Protein AF-A0A4Y9AGG1-F1 (afdb_monomer_lite)

Sequence (34 aa):
MGTIVCQDCQRIIEYFDDEKVSTLFGTCPTCEQK

Foldseek 3Di:
DEWEAEPPPRHTPDDDDDPDHYYHYDHDPVRVVD

Secondary structure (DSSP, 8-state):
-EEEEETTT--EEEEE--SS--EEEE--HHHHT-

Organism: NCBI:txid175306

Structure (mmCIF, N/CA/C/O backbone):
data_AF-A0A4Y9AGG1-F1
#
_entry.id   AF-A0A4Y9AGG1-F1
#
loop_
_atom_site.group_PDB
_atom_site.id
_atom_site.type_symbol
_atom_site.label_atom_id
_atom_site.label_alt_id
_atom_site.label_comp_id
_atom_site.label_asym_id
_atom_site.label_entity_id
_atom_site.label_seq_id
_atom_site.pdbx_PDB_ins_code
_atom_site.Cartn_x
_atom_site.Cartn_y
_atom_site.Cartn_z
_atom_site.occupancy
_atom_site.B_iso_or_equiv
_atom_site.auth_seq_id
_atom_site.auth_comp_id
_atom_site.auth_asym_id
_atom_site.auth_atom_id
_atom_site.pdbx_PDB_model_num
ATOM 1 N N . MET A 1 1 ? 5.918 -0.840 -13.278 1.00 83.94 1 MET A N 1
ATOM 2 C CA . MET A 1 1 ? 4.648 -1.308 -12.701 1.00 83.94 1 MET A CA 1
ATOM 3 C C . MET A 1 1 ? 4.888 -1.645 -11.241 1.00 83.94 1 MET A C 1
ATOM 5 O O . MET A 1 1 ? 5.348 -2.743 -10.934 1.00 83.94 1 MET A O 1
ATOM 9 N N . GLY A 1 2 ? 4.659 -0.687 -10.354 1.00 90.81 2 GLY A N 1
ATOM 10 C CA . GLY A 1 2 ? 4.714 -0.879 -8.913 1.00 90.81 2 GLY A CA 1
ATOM 11 C C . GLY A 1 2 ? 3.317 -1.022 -8.313 1.00 90.81 2 GLY A C 1
ATOM 12 O O . GLY A 1 2 ? 2.329 -0.528 -8.858 1.00 90.81 2 GLY A O 1
ATOM 13 N N . THR A 1 3 ? 3.219 -1.726 -7.190 1.00 93.81 3 THR A N 1
ATOM 14 C CA . THR A 1 3 ? 1.950 -1.914 -6.473 1.00 93.81 3 THR A CA 1
ATOM 15 C C . THR A 1 3 ? 2.133 -1.598 -5.003 1.00 93.81 3 THR A C 1
ATOM 17 O O . THR A 1 3 ? 3.051 -2.126 -4.374 1.00 93.81 3 THR A O 1
ATOM 20 N N . ILE A 1 4 ? 1.245 -0.785 -4.445 1.00 93.69 4 ILE A N 1
ATOM 21 C CA . ILE A 1 4 ? 1.188 -0.499 -3.015 1.00 93.69 4 ILE A CA 1
ATOM 22 C C . ILE A 1 4 ? 0.150 -1.428 -2.394 1.00 93.69 4 ILE A C 1
ATOM 24 O O 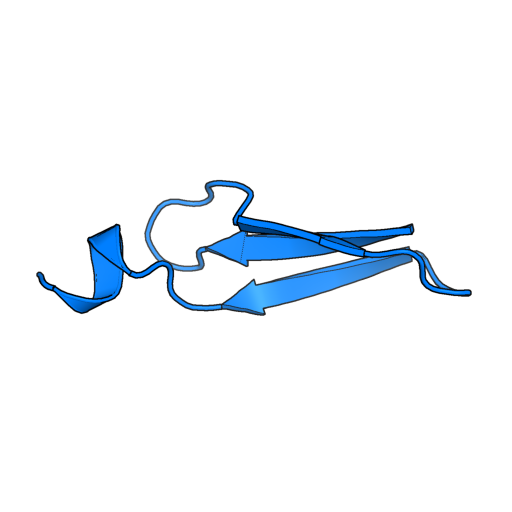. ILE A 1 4 ? -1.011 -1.441 -2.804 1.00 93.69 4 ILE A O 1
ATOM 28 N N . VAL A 1 5 ? 0.559 -2.207 -1.399 1.00 93.44 5 VAL A N 1
ATOM 29 C CA . VAL A 1 5 ? -0.279 -3.186 -0.702 1.00 93.44 5 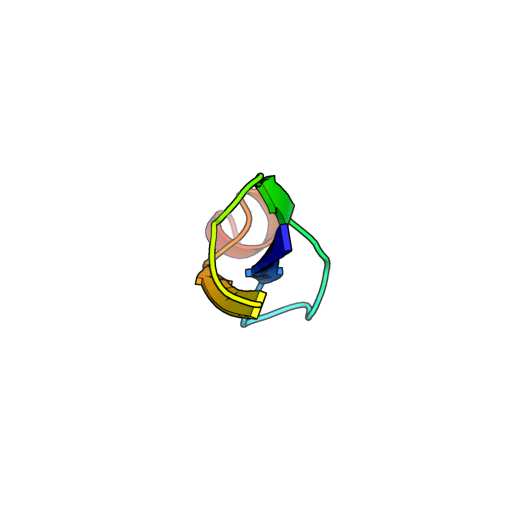VAL A CA 1
ATOM 30 C C . VAL A 1 5 ? -0.372 -2.819 0.773 1.00 93.44 5 VAL A C 1
ATOM 32 O O . VAL A 1 5 ? 0.601 -2.394 1.388 1.00 93.44 5 VAL A O 1
ATOM 35 N N . CYS A 1 6 ? -1.548 -2.987 1.366 1.00 93.44 6 CYS A N 1
ATOM 36 C CA . CYS A 1 6 ? -1.733 -2.768 2.788 1.00 93.44 6 CYS A CA 1
ATOM 37 C C . CYS A 1 6 ? -1.066 -3.883 3.603 1.00 93.44 6 CYS A C 1
ATOM 39 O O . CYS A 1 6 ? -1.371 -5.055 3.388 1.00 93.44 6 CYS A O 1
ATOM 41 N N . GLN A 1 7 ? -0.211 -3.538 4.564 1.00 91.81 7 GLN A N 1
ATOM 42 C CA . GLN A 1 7 ? 0.473 -4.524 5.402 1.00 91.81 7 GLN A CA 1
ATOM 43 C C . GLN A 1 7 ? -0.490 -5.281 6.338 1.00 91.81 7 GLN A C 1
ATOM 45 O O . GLN A 1 7 ? -0.293 -6.470 6.578 1.00 91.81 7 GLN A O 1
ATOM 50 N N . ASP A 1 8 ? -1.559 -4.633 6.806 1.00 91.69 8 ASP A N 1
ATOM 51 C CA . ASP A 1 8 ? -2.519 -5.216 7.753 1.00 91.69 8 ASP A CA 1
ATOM 52 C C . ASP A 1 8 ? -3.565 -6.128 7.105 1.00 91.69 8 ASP A C 1
ATOM 54 O O . ASP A 1 8 ? -3.906 -7.180 7.643 1.00 91.69 8 ASP A O 1
ATOM 58 N N . CYS A 1 9 ? -4.119 -5.717 5.960 1.00 92.06 9 CYS A N 1
ATOM 59 C CA . CYS A 1 9 ? -5.220 -6.435 5.306 1.00 92.06 9 CYS A CA 1
ATOM 60 C C . CYS A 1 9 ? -4.855 -7.043 3.948 1.00 92.06 9 CYS A C 1
ATOM 62 O O . CYS A 1 9 ? -5.725 -7.631 3.306 1.00 92.06 9 CYS A O 1
ATOM 64 N N . GLN A 1 10 ? -3.604 -6.885 3.497 1.00 90.75 10 GLN A N 1
ATOM 65 C CA . GLN A 1 10 ? -3.085 -7.401 2.219 1.00 90.75 10 GLN A CA 1
ATOM 66 C C . GLN A 1 10 ? -3.908 -6.996 0.990 1.00 90.75 10 GLN A C 1
ATOM 68 O O . GLN A 1 10 ? -3.837 -7.622 -0.066 1.00 90.75 10 GLN A O 1
ATOM 73 N N . ARG A 1 11 ? -4.678 -5.908 1.102 1.00 90.62 11 ARG A N 1
ATOM 74 C CA . ARG A 1 11 ? -5.403 -5.322 -0.025 1.00 90.62 11 ARG A CA 1
ATOM 75 C C . ARG A 1 11 ? -4.504 -4.396 -0.813 1.00 90.62 11 ARG A C 1
ATOM 77 O O . ARG A 1 11 ? -3.692 -3.674 -0.243 1.00 90.62 11 ARG A O 1
ATOM 84 N N . ILE A 1 12 ? -4.703 -4.384 -2.119 1.00 91.44 12 ILE A N 1
ATOM 85 C CA . ILE A 1 12 ? -3.990 -3.485 -3.016 1.00 91.44 12 ILE A CA 1
ATOM 86 C C . ILE A 1 12 ? -4.594 -2.093 -2.840 1.00 91.44 12 ILE A C 1
ATOM 88 O O . ILE A 1 12 ? -5.805 -1.920 -2.972 1.00 91.44 12 ILE A O 1
ATOM 92 N N . ILE A 1 13 ? -3.750 -1.141 -2.454 1.00 91.81 13 ILE A N 1
ATOM 93 C CA . ILE A 1 13 ? -4.119 0.254 -2.217 1.00 91.81 13 ILE A CA 1
ATOM 94 C C . ILE A 1 13 ? -4.090 0.996 -3.548 1.00 91.81 13 ILE A C 1
ATOM 96 O O . ILE A 1 13 ? -5.076 1.622 -3.923 1.00 91.81 13 ILE A O 1
ATOM 100 N N . GLU A 1 14 ? -2.976 0.891 -4.272 1.00 90.31 14 GLU A N 1
ATOM 101 C CA . GLU A 1 14 ? -2.768 1.628 -5.514 1.00 90.31 14 GLU A CA 1
ATOM 102 C C . GLU A 1 14 ? -1.779 0.905 -6.436 1.00 90.31 14 GLU A C 1
ATOM 104 O O . GLU A 1 14 ? -0.883 0.189 -5.981 1.00 90.31 14 GLU A O 1
ATOM 109 N N . TYR A 1 15 ? -1.944 1.109 -7.741 1.00 91.44 15 TYR A N 1
ATOM 110 C CA . TYR A 1 15 ? -0.981 0.721 -8.766 1.00 91.44 15 TYR A CA 1
ATOM 111 C C . TYR A 1 15 ? -0.326 1.988 -9.302 1.00 91.44 15 TYR A C 1
ATOM 113 O O . TYR A 1 15 ? -1.030 2.904 -9.722 1.00 91.44 15 TYR A O 1
ATOM 121 N N . 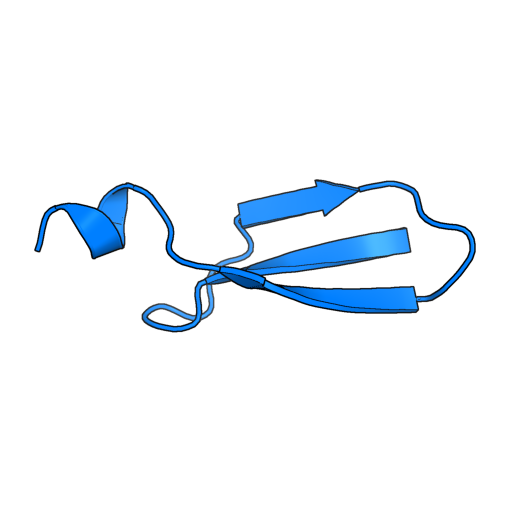PHE A 1 16 ? 1.001 2.027 -9.314 1.00 90.25 16 PHE A N 1
ATOM 122 C CA . PHE A 1 16 ? 1.758 3.146 -9.859 1.00 90.25 16 PHE A CA 1
ATOM 123 C C . PHE A 1 16 ? 2.655 2.667 -10.993 1.00 90.25 16 PHE A C 1
ATOM 125 O O . PHE A 1 16 ? 3.121 1.522 -11.014 1.00 90.25 16 PHE A O 1
ATOM 132 N N . ASP A 1 17 ? 2.877 3.535 -11.970 1.00 87.94 17 ASP A N 1
ATOM 133 C CA . ASP A 1 17 ? 3.828 3.235 -13.028 1.00 87.94 17 ASP A CA 1
ATOM 134 C C . ASP A 1 17 ? 5.244 3.504 -12.511 1.00 87.94 17 ASP A C 1
ATOM 136 O O . ASP A 1 17 ? 5.511 4.533 -11.897 1.00 87.94 17 ASP A O 1
ATOM 140 N N . ASP A 1 18 ? 6.125 2.529 -12.700 1.00 85.88 18 ASP A N 1
ATOM 141 C CA . ASP A 1 18 ? 7.490 2.554 -12.170 1.00 85.88 18 ASP A CA 1
ATOM 142 C C . ASP A 1 18 ? 8.383 1.783 -13.129 1.00 85.88 18 ASP A C 1
ATOM 144 O O . ASP A 1 18 ? 7.971 0.747 -13.664 1.00 85.88 18 ASP A O 1
ATOM 148 N N . GLU A 1 19 ? 9.607 2.250 -13.343 1.00 85.44 19 GLU A N 1
ATOM 149 C CA . GLU A 1 19 ? 10.547 1.564 -14.232 1.00 85.44 19 GLU A CA 1
ATOM 150 C C . GLU A 1 19 ? 10.919 0.164 -13.725 1.00 85.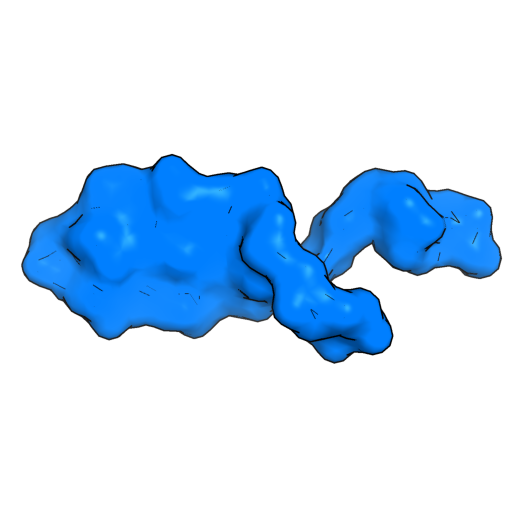44 19 GLU A C 1
ATOM 152 O O . GLU A 1 19 ? 11.316 -0.694 -14.518 1.00 85.44 19 GLU A O 1
ATOM 157 N N . LYS A 1 20 ? 10.761 -0.111 -12.425 1.00 82.06 20 LYS A N 1
ATOM 158 C CA . LYS A 1 20 ? 11.005 -1.426 -11.831 1.00 82.06 20 LYS A CA 1
ATOM 159 C C . LYS A 1 20 ? 9.739 -1.992 -11.199 1.00 82.06 20 LYS A C 1
ATOM 161 O O . LYS A 1 20 ? 8.866 -1.289 -10.702 1.00 82.06 20 LYS A O 1
ATOM 166 N N . VAL A 1 21 ? 9.619 -3.318 -11.234 1.00 86.38 21 VAL A N 1
ATOM 167 C CA . VAL A 1 21 ? 8.536 -3.996 -10.517 1.00 86.38 21 VAL A CA 1
ATOM 168 C C . VAL A 1 21 ? 8.860 -3.939 -9.032 1.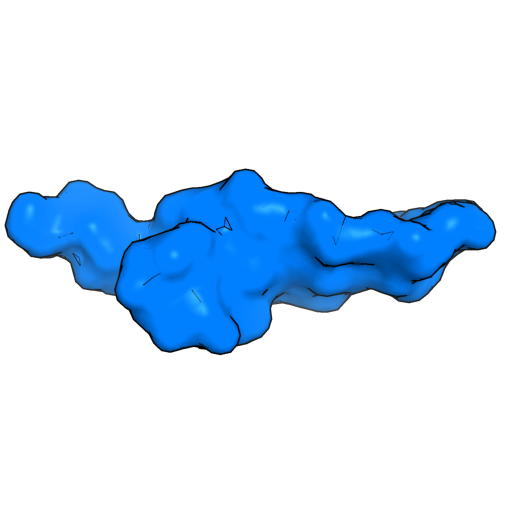00 86.38 21 VAL A C 1
ATOM 170 O O . VAL A 1 21 ? 9.780 -4.613 -8.570 1.00 86.38 21 VAL A O 1
ATOM 173 N N . SER A 1 22 ? 8.111 -3.110 -8.311 1.00 88.94 22 SER A N 1
ATOM 174 C CA . SER A 1 22 ? 8.329 -2.830 -6.895 1.00 88.94 22 SER A CA 1
ATOM 175 C C . SER A 1 22 ? 7.023 -3.009 -6.131 1.00 88.94 22 SER A C 1
ATOM 177 O O . SER A 1 22 ? 6.004 -2.404 -6.469 1.00 88.94 22 SER A O 1
ATOM 179 N N . THR A 1 23 ? 7.049 -3.833 -5.087 1.00 91.19 23 THR A N 1
ATOM 180 C CA . THR A 1 23 ? 5.916 -3.993 -4.172 1.00 91.19 23 THR A CA 1
ATOM 181 C C . THR A 1 23 ? 6.199 -3.178 -2.924 1.00 91.19 23 THR A C 1
ATOM 183 O O . THR A 1 23 ? 7.129 -3.482 -2.178 1.00 91.19 23 THR A O 1
ATOM 186 N N . LEU A 1 24 ? 5.415 -2.128 -2.712 1.00 92.12 24 LEU A N 1
ATOM 187 C CA . LEU A 1 24 ? 5.504 -1.296 -1.520 1.00 92.12 24 LEU A CA 1
ATOM 188 C C . LEU A 1 24 ? 4.416 -1.702 -0.535 1.00 92.12 24 LEU A C 1
ATOM 190 O O . LEU A 1 24 ? 3.318 -2.088 -0.933 1.00 92.12 24 LEU A O 1
ATOM 194 N N . PHE A 1 25 ? 4.725 -1.598 0.753 1.00 91.56 25 PHE A N 1
ATOM 195 C CA . PHE A 1 25 ? 3.783 -1.881 1.825 1.00 91.56 25 PHE A CA 1
ATOM 196 C C . PHE A 1 25 ? 3.425 -0.585 2.546 1.00 91.56 25 PHE A C 1
ATOM 198 O O . PHE A 1 25 ? 4.309 0.187 2.909 1.00 91.56 25 PHE A O 1
ATOM 205 N N . GLY A 1 26 ? 2.130 -0.341 2.724 1.00 90.50 26 GLY A N 1
ATOM 206 C CA . GLY A 1 26 ? 1.604 0.824 3.435 1.00 90.50 26 GLY A CA 1
ATOM 207 C C . GLY A 1 26 ? 0.424 0.460 4.329 1.00 90.50 26 GLY A C 1
ATOM 208 O O . GLY A 1 26 ? 0.030 -0.702 4.420 1.00 90.50 26 GLY A O 1
ATOM 209 N N . THR A 1 27 ? -0.175 1.458 4.966 1.00 90.94 27 THR A N 1
ATOM 210 C CA . THR A 1 27 ? -1.397 1.292 5.762 1.00 90.94 27 THR A CA 1
ATOM 211 C C . THR A 1 27 ? -2.546 1.946 5.011 1.00 90.94 27 THR A C 1
ATOM 213 O O . THR A 1 27 ? -2.439 3.089 4.578 1.00 90.94 27 THR A O 1
ATOM 216 N N . CYS A 1 28 ? -3.639 1.215 4.782 1.00 89.44 28 CYS A N 1
ATOM 217 C CA . CYS A 1 28 ? -4.815 1.798 4.143 1.00 89.44 28 CYS A CA 1
ATOM 218 C C . CYS A 1 28 ? -5.641 2.588 5.177 1.00 89.44 28 CYS A C 1
ATOM 220 O O . CYS A 1 28 ? -5.670 2.206 6.350 1.00 89.44 28 CYS A O 1
ATOM 222 N N . PRO A 1 29 ? -6.391 3.626 4.767 1.00 84.25 29 PRO A N 1
ATOM 223 C CA . PRO A 1 29 ? -7.190 4.452 5.684 1.00 84.25 29 PRO A CA 1
ATOM 224 C C . PRO A 1 29 ? -8.289 3.667 6.423 1.00 84.25 29 PRO A C 1
ATOM 226 O O . PRO A 1 29 ? -8.844 4.130 7.417 1.00 84.25 29 PRO A O 1
ATOM 229 N N . THR A 1 30 ? -8.622 2.466 5.943 1.00 85.50 30 THR A N 1
ATOM 230 C CA . THR A 1 30 ? -9.539 1.537 6.614 1.00 85.50 30 THR A CA 1
ATOM 231 C C . THR A 1 30 ? -8.883 0.817 7.795 1.00 85.50 30 THR A C 1
ATOM 233 O O . THR A 1 30 ? -9.561 0.503 8.766 1.00 85.50 30 THR A O 1
ATOM 236 N N . CYS A 1 31 ? -7.581 0.534 7.711 1.00 86.62 31 CYS A N 1
ATOM 237 C CA . CYS A 1 31 ? -6.802 -0.094 8.780 1.00 86.62 31 CYS A CA 1
ATOM 238 C C . CYS A 1 31 ? -6.206 0.937 9.744 1.00 86.62 31 CYS A C 1
ATOM 240 O O . CYS A 1 31 ? -5.996 0.610 10.903 1.00 86.62 31 CYS A O 1
ATOM 242 N N . GLU A 1 32 ? -5.980 2.171 9.288 1.00 81.94 32 GLU A N 1
ATOM 243 C CA . GLU A 1 32 ? -5.483 3.269 10.127 1.00 81.94 32 GLU A CA 1
ATOM 244 C C . GLU A 1 32 ? -6.518 3.746 11.165 1.00 81.94 32 GLU A C 1
ATOM 246 O O . GLU A 1 32 ? -6.150 4.210 12.237 1.00 81.94 32 GLU A O 1
ATOM 251 N N . GLN A 1 33 ? -7.817 3.584 10.888 1.00 72.75 33 GLN A N 1
ATOM 252 C CA . GLN A 1 33 ? -8.915 3.977 11.787 1.00 72.75 33 GLN A CA 1
ATOM 253 C C . GLN A 1 33 ? -9.385 2.857 12.737 1.00 72.75 33 GLN A C 1
ATOM 255 O O . GLN A 1 33 ? -10.559 2.827 13.113 1.00 72.75 33 GLN A O 1
ATOM 260 N N . LYS A 1 34 ? -8.519 1.899 13.075 1.00 54.47 34 LYS A N 1
ATOM 261 C CA . LYS A 1 34 ? -8.889 0.717 13.866 1.00 54.47 34 LYS A CA 1
ATOM 262 C C . LYS A 1 34 ? -8.576 0.850 15.352 1.00 54.47 34 LYS A C 1
ATOM 264 O O . LYS A 1 34 ? -7.549 1.475 15.688 1.00 54.47 3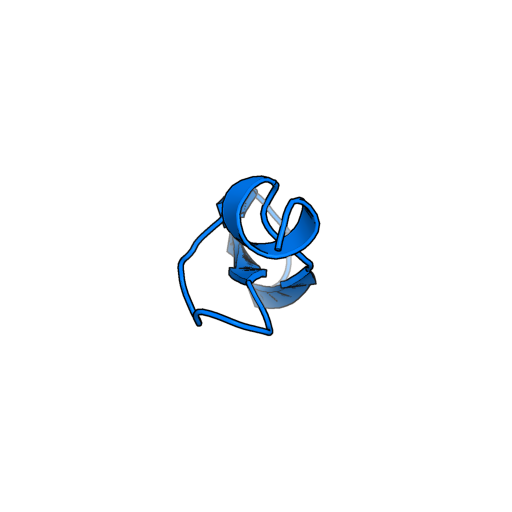4 LYS A O 1
#

Radius of gyration: 10.15 Å; chains: 1; bounding box: 20×12×28 Å

pLDDT: mean 87.92, std 7.23, range [54.47, 93.81]

InterPro domains:
  IPR025236 SR1 protein [PF13790] (1-32)